Protein AF-A9WJI0-F1 (afdb_monomer_lite)

InterPro domains:
  IPR041916 Anti-sigma factor, zinc-finger domain superfamily [G3DSA:1.10.10.1320] (76-121)

Structure (mmCIF, N/CA/C/O backbone):
data_AF-A9WJI0-F1
#
_entry.id   AF-A9WJI0-F1
#
loop_
_atom_site.group_PDB
_atom_site.id
_atom_site.type_symbol
_atom_site.label_atom_id
_atom_site.label_alt_id
_atom_site.label_comp_id
_atom_site.label_asym_id
_atom_site.label_entity_id
_atom_site.label_seq_id
_atom_site.pdbx_PDB_ins_code
_atom_site.Cartn_x
_atom_site.Cartn_y
_atom_site.Cartn_z
_atom_site.occupancy
_atom_site.B_iso_or_equiv
_atom_site.auth_seq_id
_atom_site.auth_comp_id
_atom_site.auth_asym_id
_atom_site.auth_atom_id
_atom_site.pdbx_PDB_model_num
ATOM 1 N N . MET A 1 1 ? -53.854 12.282 -37.151 1.00 33.50 1 MET A N 1
ATOM 2 C CA . MET A 1 1 ? -53.060 11.308 -37.930 1.00 33.50 1 MET A CA 1
ATOM 3 C C . MET A 1 1 ? -51.931 12.073 -38.602 1.00 33.50 1 MET A C 1
ATOM 5 O O . MET A 1 1 ? -52.262 12.916 -39.419 1.00 33.50 1 MET A O 1
ATOM 9 N N . CYS A 1 2 ? -50.634 11.956 -38.330 1.00 35.12 2 CYS A N 1
ATOM 10 C CA . CYS A 1 2 ? -49.754 11.404 -37.280 1.00 35.12 2 CYS A CA 1
ATOM 11 C C . CYS A 1 2 ? -48.483 12.290 -37.435 1.00 35.12 2 CYS A C 1
ATOM 13 O O . CYS A 1 2 ? -48.086 12.524 -38.570 1.00 35.12 2 CYS A O 1
ATOM 15 N N . ALA A 1 3 ? -47.979 13.052 -36.459 1.00 37.75 3 ALA A N 1
ATOM 16 C CA . ALA A 1 3 ? -47.252 12.673 -35.241 1.00 37.75 3 ALA A CA 1
ATOM 17 C C . ALA A 1 3 ? -46.023 11.781 -35.507 1.00 37.75 3 ALA A C 1
ATOM 19 O O . ALA A 1 3 ? -46.192 10.580 -35.677 1.00 37.75 3 ALA A O 1
ATOM 20 N N . ASP A 1 4 ? -44.819 12.362 -35.461 1.00 36.50 4 ASP A N 1
ATOM 21 C CA . ASP A 1 4 ? -43.556 11.639 -35.234 1.00 36.50 4 ASP A CA 1
ATOM 22 C C . ASP A 1 4 ? -42.608 12.577 -34.456 1.00 36.50 4 ASP A C 1
ATOM 24 O O . ASP A 1 4 ? -42.135 13.579 -34.984 1.00 36.50 4 ASP A O 1
ATOM 28 N N . GLN A 1 5 ? -42.736 12.626 -33.129 1.00 38.56 5 GLN A N 1
ATOM 29 C CA . GLN A 1 5 ? -42.031 11.817 -32.123 1.00 38.56 5 GLN A CA 1
ATOM 30 C C . GLN A 1 5 ? -40.552 12.174 -31.955 1.00 38.56 5 GLN A C 1
ATOM 32 O O . GLN A 1 5 ? -39.656 11.811 -32.707 1.00 38.56 5 GLN A O 1
ATOM 37 N N . SER A 1 6 ? -40.344 12.912 -30.873 1.00 36.22 6 SER A N 1
ATOM 38 C CA . SER A 1 6 ? -39.108 13.106 -30.147 1.00 36.22 6 SER A CA 1
ATOM 39 C C . SER A 1 6 ? -38.587 11.806 -29.518 1.00 36.22 6 SER A C 1
ATOM 41 O O . SER A 1 6 ? -39.358 10.935 -29.126 1.00 36.22 6 SER A O 1
ATOM 43 N N . ALA A 1 7 ? -37.274 11.835 -29.270 1.00 33.78 7 ALA A N 1
ATOM 44 C CA . ALA A 1 7 ? -36.499 11.059 -28.300 1.00 33.78 7 ALA A CA 1
ATOM 45 C C . ALA A 1 7 ? -35.899 9.723 -28.761 1.00 33.78 7 ALA A C 1
ATOM 47 O O . ALA A 1 7 ? -36.577 8.814 -29.219 1.00 33.78 7 ALA A O 1
ATOM 48 N N . GLY A 1 8 ? -34.604 9.583 -28.466 1.00 29.59 8 GLY A N 1
ATOM 49 C CA . GLY A 1 8 ? -34.013 8.283 -28.181 1.00 29.59 8 GLY A CA 1
ATOM 50 C C . GLY A 1 8 ? -32.633 8.079 -28.781 1.00 29.59 8 GLY A C 1
ATOM 51 O O . GLY A 1 8 ? -32.527 7.711 -29.938 1.00 29.59 8 GLY A O 1
ATOM 52 N N . THR A 1 9 ? -31.613 8.221 -27.926 1.00 36.78 9 THR A N 1
ATOM 53 C CA . THR A 1 9 ? -30.512 7.245 -27.803 1.00 36.78 9 THR A CA 1
ATOM 54 C C . THR A 1 9 ? -29.627 7.101 -29.059 1.00 36.78 9 THR A C 1
ATOM 56 O O . THR A 1 9 ? -30.022 6.621 -30.107 1.00 36.78 9 THR A O 1
ATOM 59 N N . ILE A 1 10 ? -28.343 7.429 -29.020 1.00 38.91 10 ILE A N 1
ATOM 60 C CA . ILE A 1 10 ? -27.318 6.562 -28.437 1.00 38.91 10 ILE A CA 1
ATOM 61 C C . ILE A 1 10 ? -26.044 7.404 -28.391 1.00 38.91 10 ILE A C 1
ATOM 63 O O . ILE A 1 10 ? -25.525 7.822 -29.427 1.00 38.91 10 ILE A O 1
ATOM 67 N N . TRP A 1 11 ? -25.534 7.618 -27.179 1.00 33.00 11 TRP A N 1
ATOM 68 C CA . TRP A 1 11 ? -24.139 7.962 -26.939 1.00 33.00 11 TRP A CA 1
ATOM 69 C C . TRP A 1 11 ? -23.281 6.915 -27.640 1.00 33.00 11 TRP A C 1
ATOM 71 O O . TRP A 1 11 ? -23.125 5.786 -27.169 1.00 33.00 11 TRP A O 1
ATOM 81 N N . ARG A 1 12 ? -22.802 7.260 -28.836 1.00 35.78 12 ARG A N 1
ATOM 82 C CA . ARG A 1 12 ? -21.986 6.369 -29.643 1.00 35.78 12 ARG A CA 1
ATOM 83 C C . ARG A 1 12 ? -20.607 6.351 -28.999 1.00 35.78 12 ARG A C 1
ATOM 85 O O . ARG A 1 12 ? -19.812 7.248 -29.223 1.00 35.78 12 ARG A O 1
ATOM 92 N N . ARG A 1 13 ? -20.428 5.338 -28.147 1.00 39.19 13 ARG A N 1
ATOM 93 C CA . ARG A 1 13 ? -19.172 4.745 -27.688 1.00 39.19 13 ARG A CA 1
ATOM 94 C C . ARG A 1 13 ? -18.077 5.766 -27.373 1.00 39.19 13 ARG A C 1
ATOM 96 O O . ARG A 1 13 ? -17.361 6.228 -28.252 1.00 39.19 13 ARG A O 1
ATOM 103 N N . ALA A 1 14 ? -17.865 5.957 -26.073 1.00 34.72 14 ALA A N 1
ATOM 104 C CA . ALA A 1 14 ? -16.523 6.082 -25.534 1.00 34.72 14 ALA A CA 1
ATOM 105 C C . ALA A 1 14 ? -15.696 4.877 -26.024 1.00 34.72 14 ALA A C 1
ATOM 107 O O . ALA A 1 14 ? -15.648 3.825 -25.391 1.00 34.72 14 ALA A O 1
ATOM 108 N N . GLY A 1 15 ? -15.121 5.004 -27.216 1.00 30.67 15 GLY A N 1
ATOM 109 C CA . GLY A 1 15 ? -13.862 4.363 -27.514 1.00 30.67 15 GLY A CA 1
ATOM 110 C C . GLY A 1 15 ? -12.860 5.113 -26.665 1.00 30.67 15 GLY A C 1
ATOM 111 O O . GLY A 1 15 ? -12.535 6.259 -26.958 1.00 30.67 15 GLY A O 1
ATOM 112 N N . MET A 1 16 ? -12.441 4.494 -25.565 1.00 30.66 16 MET A N 1
ATOM 113 C CA . MET A 1 16 ? -11.127 4.751 -24.997 1.00 30.66 16 MET A CA 1
ATOM 114 C C . MET A 1 16 ? -10.144 4.378 -26.105 1.00 30.66 16 MET A C 1
ATOM 116 O O . MET A 1 16 ? -9.651 3.254 -26.168 1.00 30.66 16 MET A O 1
ATOM 120 N N . GLU A 1 17 ? -9.978 5.290 -27.060 1.00 33.56 17 GLU A N 1
ATOM 121 C CA . GLU A 1 17 ? -8.905 5.269 -28.027 1.00 33.56 17 GLU A CA 1
ATOM 122 C C . GLU A 1 17 ? -7.686 5.531 -27.162 1.00 33.56 17 GLU A C 1
ATOM 124 O O . GLU A 1 17 ? -7.399 6.654 -26.749 1.00 33.56 17 GLU A O 1
ATOM 129 N N . ASN A 1 18 ? -7.120 4.419 -26.699 1.00 42.97 18 ASN A N 1
ATOM 130 C CA . ASN A 1 18 ? -5.852 4.369 -26.024 1.00 42.97 18 ASN A CA 1
ATOM 131 C C . ASN A 1 18 ? -4.889 5.022 -27.003 1.00 42.97 18 ASN A C 1
ATOM 133 O O . ASN A 1 18 ? -4.472 4.392 -27.974 1.00 42.97 18 ASN A O 1
ATOM 137 N N . ASP A 1 19 ? -4.656 6.315 -26.795 1.00 38.06 19 ASP A N 1
ATOM 138 C CA . ASP A 1 19 ? -3.741 7.150 -27.552 1.00 38.06 19 ASP A CA 1
ATOM 139 C C . ASP A 1 19 ? -2.335 6.680 -27.156 1.00 38.06 19 ASP A C 1
ATOM 141 O O . ASP A 1 19 ? -1.570 7.344 -26.458 1.00 38.06 19 ASP A O 1
ATOM 145 N N . GLN A 1 20 ? -2.033 5.438 -27.550 1.00 47.16 20 GLN A N 1
ATOM 146 C CA . GLN A 1 20 ? -0.726 4.820 -27.615 1.00 47.16 20 GLN A CA 1
ATOM 147 C C . GLN A 1 20 ? 0.014 5.557 -28.720 1.00 47.16 20 GLN A C 1
ATOM 149 O O . GLN A 1 20 ? 0.310 5.025 -29.789 1.00 47.16 20 GLN A O 1
ATOM 154 N N . ARG A 1 21 ? 0.327 6.823 -28.450 1.00 43.88 21 ARG A N 1
ATOM 155 C CA . ARG A 1 21 ? 1.477 7.466 -29.051 1.00 43.88 21 ARG A CA 1
ATOM 156 C C . ARG A 1 21 ? 2.672 6.658 -28.575 1.00 43.88 21 ARG A C 1
ATOM 158 O O . ARG A 1 21 ? 3.191 6.853 -27.481 1.00 43.88 21 ARG A O 1
ATOM 165 N N . SER A 1 22 ? 3.042 5.670 -29.383 1.00 44.34 22 SER A N 1
ATOM 166 C CA . SER A 1 22 ? 4.372 5.094 -29.369 1.00 44.34 22 SER A CA 1
ATOM 167 C C . SER A 1 22 ? 5.331 6.268 -29.517 1.00 44.34 22 SER A C 1
ATOM 169 O O . SER A 1 22 ? 5.460 6.828 -30.610 1.00 44.34 22 SER A O 1
ATOM 171 N N . ASP A 1 23 ? 5.935 6.697 -28.415 1.00 46.00 23 ASP A N 1
ATOM 172 C CA . ASP A 1 23 ? 7.026 7.662 -28.427 1.00 46.00 23 ASP A CA 1
ATOM 173 C C . ASP A 1 23 ? 8.231 6.996 -29.114 1.00 46.00 23 ASP A C 1
ATOM 175 O O . ASP A 1 23 ? 9.150 6.494 -28.474 1.00 46.00 23 ASP A O 1
ATOM 179 N N . GLY A 1 24 ? 8.188 6.961 -30.448 1.00 48.53 24 GLY A N 1
ATOM 180 C CA . GLY A 1 24 ? 9.237 6.470 -31.332 1.00 48.53 24 GLY A CA 1
ATOM 181 C C . GLY A 1 24 ? 9.304 4.947 -31.430 1.00 48.53 24 GLY A C 1
ATOM 182 O O . GLY A 1 24 ? 9.309 4.236 -30.434 1.00 48.53 24 GLY A O 1
ATOM 183 N N . ALA A 1 25 ? 9.445 4.432 -32.649 1.00 62.81 25 ALA A N 1
ATOM 184 C CA . ALA A 1 25 ? 9.606 3.011 -32.976 1.00 62.81 25 ALA A CA 1
ATOM 185 C C . ALA A 1 25 ? 10.902 2.350 -32.424 1.00 62.81 25 ALA A C 1
ATOM 187 O O . ALA A 1 25 ? 11.416 1.404 -33.013 1.00 62.81 25 ALA A O 1
ATOM 188 N N . GLY A 1 26 ? 11.461 2.849 -31.316 1.00 81.44 26 GLY A N 1
ATOM 189 C CA . GLY A 1 26 ? 12.720 2.399 -30.726 1.00 81.44 26 GLY A CA 1
ATOM 190 C C . GLY A 1 26 ? 12.841 2.578 -29.210 1.00 81.44 26 GLY A C 1
ATOM 191 O O . GLY A 1 26 ? 13.928 2.339 -28.690 1.00 81.44 26 GLY A O 1
ATOM 192 N N . HIS A 1 27 ? 11.782 2.975 -28.492 1.00 89.56 27 HIS A N 1
ATOM 193 C CA . HIS A 1 27 ? 11.792 3.104 -27.029 1.00 89.56 27 HIS A CA 1
ATOM 194 C C . HIS A 1 27 ? 10.494 2.601 -26.398 1.00 89.56 27 HIS A C 1
ATOM 196 O O . HIS A 1 27 ? 9.446 2.590 -27.035 1.00 89.56 27 HIS A O 1
ATOM 202 N N . LEU A 1 28 ? 10.574 2.224 -25.121 1.00 91.00 28 LEU A N 1
ATOM 203 C CA . LEU A 1 28 ? 9.402 1.850 -24.337 1.00 91.00 28 LEU A CA 1
ATOM 204 C C . LEU A 1 28 ? 8.495 3.062 -24.117 1.00 91.00 28 LEU A C 1
ATOM 206 O O . LEU A 1 28 ? 8.951 4.167 -23.775 1.00 91.00 28 LEU A O 1
ATOM 210 N N . SER A 1 29 ? 7.201 2.820 -24.269 1.00 91.62 29 SER A N 1
ATOM 211 C CA . SER A 1 29 ? 6.138 3.742 -23.904 1.00 91.62 29 SER A CA 1
ATOM 212 C C . SER A 1 29 ? 6.116 3.994 -22.394 1.00 91.62 29 SER A C 1
ATOM 214 O O . SER A 1 29 ? 6.702 3.266 -21.587 1.00 91.62 29 SER A O 1
ATOM 216 N N . GLY A 1 30 ? 5.405 5.048 -21.989 1.00 90.44 30 GLY A N 1
ATOM 217 C CA . GLY A 1 30 ? 5.196 5.333 -20.569 1.00 90.44 30 GLY A CA 1
ATOM 218 C C . GLY A 1 30 ? 4.504 4.185 -19.828 1.00 90.44 30 GLY A C 1
ATOM 219 O O . GLY A 1 30 ? 4.876 3.894 -18.696 1.00 90.44 30 GLY A O 1
ATOM 220 N N . LEU A 1 31 ? 3.548 3.505 -20.471 1.00 90.94 31 LEU A N 1
ATOM 221 C CA . LEU A 1 31 ? 2.795 2.412 -19.854 1.00 90.94 31 LEU A CA 1
ATOM 222 C C . LEU A 1 31 ? 3.666 1.169 -19.635 1.00 90.94 31 LEU A C 1
ATOM 224 O O . LEU A 1 31 ? 3.645 0.604 -18.547 1.00 90.94 31 LEU A O 1
ATOM 228 N N . GLU A 1 32 ? 4.478 0.790 -20.625 1.00 93.75 32 GLU A N 1
ATOM 229 C CA . GLU A 1 32 ? 5.422 -0.334 -20.505 1.00 93.75 32 GLU A CA 1
ATOM 230 C C . GLU A 1 32 ? 6.469 -0.075 -19.418 1.00 93.75 32 GLU A C 1
ATOM 232 O O . GLU A 1 32 ? 6.811 -0.968 -18.645 1.00 93.75 32 GLU A O 1
ATOM 237 N N . LEU A 1 33 ? 6.953 1.168 -19.303 1.00 94.12 33 LEU A N 1
ATOM 238 C CA . LEU A 1 33 ? 7.865 1.540 -18.224 1.00 94.12 33 LEU A CA 1
ATOM 239 C C . LEU A 1 33 ? 7.204 1.449 -16.847 1.00 94.12 33 LEU A C 1
ATOM 241 O O . LEU A 1 33 ? 7.860 0.999 -15.914 1.00 94.12 33 LEU A O 1
ATOM 245 N N . VAL A 1 34 ? 5.942 1.866 -16.706 1.00 94.38 34 VAL A N 1
ATOM 246 C CA . VAL A 1 34 ? 5.199 1.746 -15.440 1.00 94.38 34 VAL A CA 1
ATOM 247 C C . VAL A 1 34 ? 4.988 0.276 -15.074 1.00 94.38 34 VAL A C 1
ATOM 249 O O . VAL A 1 34 ? 5.356 -0.115 -13.969 1.00 94.38 34 VAL A O 1
ATOM 252 N N . ALA A 1 35 ? 4.528 -0.558 -16.010 1.00 93.12 35 ALA A N 1
ATOM 253 C CA . ALA A 1 35 ? 4.391 -2.002 -15.793 1.00 93.12 35 ALA A CA 1
ATOM 254 C C . ALA A 1 35 ? 5.725 -2.637 -15.349 1.00 93.12 35 ALA A C 1
ATOM 256 O O . ALA A 1 35 ? 5.797 -3.349 -14.346 1.00 93.12 35 ALA A O 1
ATOM 257 N N . ALA A 1 36 ? 6.829 -2.273 -16.008 1.00 94.31 36 ALA A N 1
ATOM 258 C CA . ALA A 1 36 ? 8.162 -2.738 -15.636 1.00 94.31 36 ALA A CA 1
ATOM 259 C C . ALA A 1 36 ? 8.667 -2.214 -14.274 1.00 94.31 36 ALA A C 1
ATOM 261 O O . ALA A 1 36 ? 9.524 -2.843 -13.636 1.00 94.31 36 ALA A O 1
ATOM 262 N N . VAL A 1 37 ? 8.192 -1.053 -13.811 1.00 95.81 37 VAL A N 1
ATOM 263 C CA . VAL A 1 37 ? 8.468 -0.554 -12.453 1.00 95.81 37 VAL A CA 1
ATOM 264 C C . VAL A 1 37 ? 7.734 -1.404 -11.419 1.00 95.81 37 VAL A C 1
ATOM 266 O O . VAL A 1 37 ? 8.347 -1.757 -10.409 1.00 95.81 37 VAL A O 1
ATOM 269 N N . ASP A 1 38 ? 6.484 -1.770 -11.698 1.00 92.50 38 ASP A N 1
ATOM 270 C CA . ASP A 1 38 ? 5.637 -2.591 -10.824 1.00 92.50 38 ASP A CA 1
ATOM 271 C C . ASP A 1 38 ? 6.017 -4.084 -10.819 1.00 92.50 38 ASP A C 1
ATOM 273 O O . ASP A 1 38 ? 5.514 -4.857 -10.006 1.00 92.50 38 ASP A O 1
ATOM 277 N N . GLY A 1 39 ? 6.987 -4.476 -11.650 1.00 91.25 39 GLY A N 1
ATOM 278 C CA . GLY A 1 39 ? 7.518 -5.840 -11.718 1.00 91.25 39 GLY A CA 1
ATOM 279 C C . GLY A 1 39 ? 6.833 -6.718 -12.764 1.00 91.25 39 GLY A C 1
ATOM 280 O O . GLY A 1 39 ? 7.173 -7.893 -12.885 1.00 91.25 39 GLY A O 1
ATOM 281 N N . GLU A 1 40 ? 5.928 -6.150 -13.555 1.00 92.44 40 GLU A N 1
ATOM 282 C CA . GLU A 1 40 ? 5.246 -6.804 -14.669 1.00 92.44 40 GLU A CA 1
ATOM 283 C C . GLU A 1 40 ? 6.079 -6.641 -15.951 1.00 92.44 40 GLU A C 1
ATOM 285 O O . GLU A 1 40 ? 5.739 -5.874 -16.850 1.00 92.44 40 GLU A O 1
ATOM 290 N N . LEU A 1 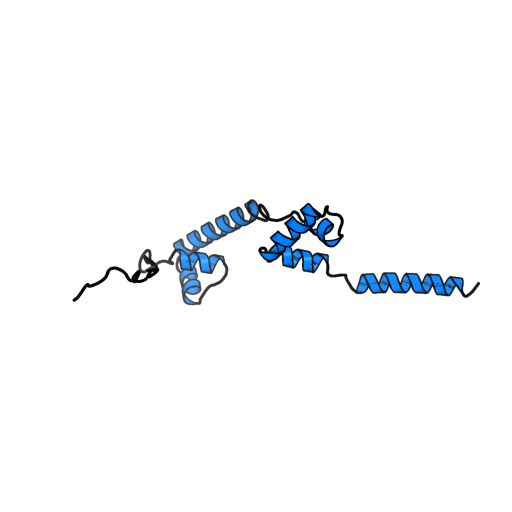41 ? 7.228 -7.324 -16.014 1.00 90.12 41 LEU A N 1
ATOM 291 C CA . LEU A 1 41 ? 8.069 -7.357 -17.214 1.00 90.12 41 LEU A CA 1
ATOM 292 C C . LEU A 1 41 ? 7.722 -8.558 -18.090 1.00 90.12 41 LEU A C 1
ATOM 294 O O . LEU A 1 41 ? 7.806 -9.700 -17.642 1.00 90.12 41 LEU A O 1
ATOM 298 N N . ASP A 1 42 ? 7.420 -8.298 -19.357 1.00 90.94 42 ASP A N 1
ATOM 299 C CA . ASP A 1 42 ? 7.454 -9.319 -20.395 1.00 90.94 42 ASP A CA 1
ATOM 300 C C . ASP A 1 42 ? 8.867 -9.456 -20.994 1.00 90.94 42 ASP A C 1
ATOM 302 O O . ASP A 1 42 ? 9.764 -8.632 -20.771 1.00 90.94 42 ASP A O 1
ATOM 306 N N . GLU A 1 43 ? 9.076 -10.529 -21.757 1.00 89.62 43 GLU A N 1
ATOM 307 C CA . GLU A 1 43 ? 10.385 -10.857 -22.333 1.00 89.62 43 GLU A CA 1
ATOM 308 C C . GLU A 1 43 ? 10.894 -9.748 -23.269 1.00 89.62 43 GLU A C 1
ATOM 310 O O . GLU A 1 43 ? 12.071 -9.387 -23.242 1.00 89.62 43 G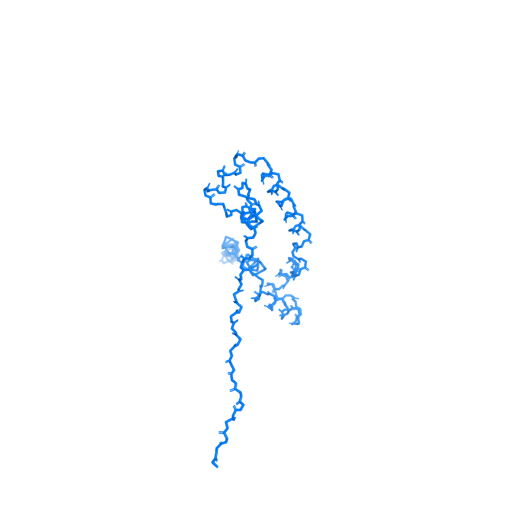LU A O 1
ATOM 315 N N . ALA A 1 44 ? 9.997 -9.146 -24.055 1.00 89.00 44 ALA A N 1
ATOM 316 C CA . ALA A 1 44 ? 10.338 -8.072 -24.982 1.00 89.00 44 ALA A CA 1
ATOM 317 C C . ALA A 1 44 ? 10.824 -6.812 -24.245 1.00 89.00 44 ALA A C 1
ATOM 319 O O . ALA A 1 44 ? 11.857 -6.238 -24.608 1.00 89.00 44 ALA A O 1
ATOM 320 N N . THR A 1 45 ? 10.132 -6.407 -23.176 1.00 90.88 45 THR A N 1
ATOM 321 C CA . THR A 1 45 ? 10.524 -5.259 -22.349 1.00 90.88 45 THR A CA 1
ATOM 322 C C . THR A 1 45 ? 11.841 -5.522 -21.626 1.00 90.88 45 THR A C 1
ATOM 324 O O . THR A 1 45 ? 12.718 -4.652 -21.604 1.00 90.88 45 THR A O 1
ATOM 327 N N . ALA A 1 46 ? 12.026 -6.725 -21.075 1.00 92.69 46 ALA A N 1
ATOM 328 C CA . ALA A 1 46 ? 13.275 -7.116 -20.429 1.00 92.69 46 ALA A CA 1
ATOM 329 C C . ALA A 1 46 ? 14.455 -7.053 -21.412 1.00 92.69 46 ALA A C 1
ATOM 331 O O . ALA A 1 46 ? 15.465 -6.393 -21.139 1.00 92.69 46 ALA A O 1
ATOM 332 N N . GLN A 1 47 ? 14.306 -7.658 -22.593 1.00 93.06 47 GLN A N 1
ATOM 333 C CA . GLN A 1 47 ? 15.332 -7.636 -23.631 1.00 93.06 47 GLN A CA 1
ATOM 334 C C . GLN A 1 47 ? 15.630 -6.211 -24.112 1.00 93.06 47 GLN A C 1
ATOM 336 O O . GLN A 1 47 ? 16.794 -5.862 -24.321 1.00 93.06 47 GLN A O 1
ATOM 341 N N . HIS A 1 48 ? 14.620 -5.351 -24.234 1.00 93.56 48 HIS A N 1
ATOM 342 C CA . HIS A 1 48 ? 14.827 -3.950 -24.584 1.00 93.56 48 HIS A CA 1
ATOM 343 C C . HIS A 1 48 ? 15.656 -3.203 -23.527 1.00 93.56 48 HIS A C 1
ATOM 345 O O . HIS A 1 48 ? 16.621 -2.511 -23.860 1.00 93.56 48 HIS A O 1
ATOM 351 N N . LEU A 1 49 ? 15.329 -3.364 -22.241 1.00 94.06 49 LEU A N 1
ATOM 352 C CA . LEU A 1 49 ? 16.046 -2.718 -21.134 1.00 94.06 49 LEU A CA 1
ATOM 353 C C . LEU A 1 49 ? 17.513 -3.156 -21.034 1.00 94.06 49 LEU A C 1
ATOM 355 O O . LEU A 1 49 ? 18.350 -2.379 -20.560 1.00 94.06 49 LEU A O 1
ATOM 359 N N . HIS A 1 50 ? 17.846 -4.359 -21.512 1.00 94.31 50 HIS A N 1
ATOM 360 C CA . HIS A 1 50 ? 19.230 -4.817 -21.637 1.00 94.31 50 HIS A CA 1
ATOM 361 C C . HIS A 1 50 ? 20.046 -4.013 -22.657 1.00 94.31 50 HIS A C 1
ATOM 363 O O . HIS A 1 50 ? 21.236 -3.803 -22.424 1.00 94.31 50 HIS A O 1
ATOM 369 N N . HIS A 1 51 ? 19.419 -3.515 -23.725 1.00 92.81 51 HIS A N 1
ATOM 370 C CA . HIS A 1 51 ? 20.110 -2.875 -24.851 1.00 92.81 51 HIS A CA 1
ATOM 371 C C . HIS A 1 51 ? 19.904 -1.355 -24.934 1.00 92.81 51 HIS A C 1
ATOM 373 O O . HIS A 1 51 ? 20.632 -0.685 -25.662 1.00 92.81 51 HIS A O 1
ATOM 379 N N . CYS A 1 52 ? 18.939 -0.790 -24.201 1.00 95.38 52 CYS A N 1
ATOM 380 C CA . CYS A 1 52 ? 18.633 0.638 -24.240 1.00 95.38 52 CYS A CA 1
ATOM 381 C C . CYS A 1 52 ? 18.926 1.344 -22.906 1.00 95.38 52 CYS A C 1
ATOM 383 O O . CYS A 1 52 ? 18.134 1.284 -21.958 1.00 95.38 52 CYS A O 1
ATOM 385 N N . ASP A 1 53 ? 20.031 2.093 -22.855 1.00 94.81 53 ASP A N 1
ATOM 386 C CA . ASP A 1 53 ? 20.425 2.864 -21.669 1.00 94.81 53 ASP A CA 1
ATOM 387 C C . ASP A 1 53 ? 19.433 3.984 -21.324 1.00 94.81 53 ASP A C 1
ATOM 389 O O . ASP A 1 53 ? 19.161 4.224 -20.147 1.00 94.81 53 ASP A O 1
ATOM 393 N N . LEU A 1 54 ? 18.827 4.632 -22.326 1.00 94.62 54 LEU A N 1
ATOM 394 C CA . LEU A 1 54 ? 17.828 5.681 -22.099 1.00 94.62 54 LEU A CA 1
ATOM 395 C C . LEU A 1 54 ? 16.593 5.129 -21.373 1.00 94.62 54 LEU A C 1
ATOM 397 O O . LEU A 1 54 ? 16.150 5.694 -20.372 1.00 94.62 54 LEU A O 1
ATOM 401 N N . CYS A 1 55 ? 16.051 4.002 -21.839 1.00 95.50 55 CYS A N 1
ATOM 402 C CA . CYS A 1 55 ? 14.914 3.352 -21.187 1.00 95.50 55 CYS A CA 1
ATOM 403 C C . CYS A 1 55 ? 15.276 2.872 -19.778 1.00 95.50 55 CYS A C 1
ATOM 405 O O . CYS A 1 55 ? 14.468 3.015 -18.862 1.00 95.50 55 CYS A O 1
ATOM 407 N N . ARG A 1 56 ? 16.513 2.407 -19.559 1.00 95.81 56 ARG A N 1
ATOM 408 C CA . ARG A 1 56 ? 17.006 2.055 -18.221 1.00 95.81 56 ARG A CA 1
ATOM 409 C C . ARG A 1 56 ? 17.062 3.264 -17.283 1.00 95.81 56 ARG A C 1
ATOM 411 O O . ARG A 1 56 ? 16.629 3.164 -16.137 1.00 95.81 56 ARG A O 1
ATOM 418 N N . GLN A 1 57 ? 17.533 4.416 -17.755 1.00 96.75 57 GLN A N 1
ATOM 419 C CA . GLN A 1 57 ? 17.551 5.659 -16.972 1.00 96.75 57 GLN A CA 1
ATOM 420 C C . GLN A 1 57 ? 16.137 6.163 -16.647 1.00 96.75 57 GLN A C 1
ATOM 422 O O . GLN A 1 57 ? 15.869 6.571 -15.512 1.00 96.75 57 GLN A O 1
ATOM 427 N N . ARG A 1 58 ? 15.210 6.088 -17.612 1.00 96.25 58 ARG A N 1
ATOM 428 C CA . ARG A 1 58 ? 13.789 6.417 -17.400 1.00 96.25 58 ARG A CA 1
ATOM 429 C C . ARG A 1 58 ? 13.165 5.500 -16.347 1.00 96.25 58 ARG A C 1
ATOM 431 O O . ARG A 1 58 ? 12.514 5.989 -15.427 1.00 96.25 58 ARG A O 1
ATOM 438 N N . LEU A 1 59 ? 13.440 4.199 -16.423 1.00 96.31 59 LEU A N 1
ATOM 439 C CA . LEU A 1 59 ? 12.983 3.203 -15.453 1.00 96.31 59 LEU A CA 1
ATOM 440 C C . LEU A 1 59 ? 13.512 3.485 -14.038 1.00 96.31 59 LEU A C 1
ATOM 442 O O . LEU A 1 59 ? 12.751 3.445 -13.076 1.00 96.31 59 LEU A O 1
ATOM 446 N N . VAL A 1 60 ? 14.802 3.812 -13.896 1.00 96.69 60 VAL A N 1
ATOM 447 C CA . VAL A 1 60 ? 15.399 4.190 -12.600 1.00 96.69 60 VAL A CA 1
ATOM 448 C C . VAL A 1 60 ? 14.750 5.459 -12.044 1.00 96.69 60 VAL A C 1
ATOM 450 O O . VAL A 1 60 ? 14.402 5.505 -10.865 1.00 96.69 60 VAL A O 1
ATOM 453 N N . THR A 1 61 ? 14.537 6.471 -12.887 1.00 96.81 61 THR A N 1
ATOM 454 C CA . THR A 1 61 ? 13.860 7.716 -12.491 1.00 96.81 61 THR A CA 1
ATOM 455 C C . THR A 1 61 ? 12.449 7.441 -11.971 1.00 96.81 61 THR A C 1
ATOM 457 O O . THR A 1 61 ? 12.091 7.911 -10.890 1.00 96.81 61 THR A O 1
ATOM 460 N N . LEU A 1 62 ? 11.670 6.629 -12.693 1.00 96.25 62 LEU A N 1
ATOM 461 C CA . LEU A 1 62 ? 10.318 6.247 -12.284 1.00 96.25 62 LEU A CA 1
ATOM 462 C C . LEU A 1 62 ? 10.316 5.424 -10.990 1.00 96.25 62 LEU A C 1
ATOM 464 O O . LEU A 1 62 ? 9.536 5.728 -10.091 1.00 96.25 62 LEU A O 1
ATOM 468 N N . ARG A 1 63 ? 11.236 4.462 -10.829 1.00 95.50 63 ARG A N 1
ATOM 469 C CA . ARG A 1 63 ? 11.397 3.694 -9.578 1.00 95.50 63 ARG A CA 1
ATOM 470 C C . ARG A 1 63 ? 11.676 4.596 -8.380 1.00 95.50 63 ARG A C 1
ATOM 472 O O . ARG A 1 63 ? 11.047 4.443 -7.334 1.00 95.50 63 ARG A O 1
ATOM 479 N N . ASN A 1 64 ? 12.584 5.557 -8.534 1.00 95.88 64 ASN A N 1
ATOM 480 C CA . ASN A 1 64 ? 12.926 6.499 -7.470 1.00 95.88 64 ASN A CA 1
ATOM 481 C C . ASN A 1 64 ? 11.733 7.389 -7.103 1.00 95.88 64 ASN A C 1
ATOM 483 O O . ASN A 1 64 ? 11.454 7.592 -5.919 1.00 95.88 64 ASN A O 1
ATOM 487 N N . LEU A 1 65 ? 10.998 7.881 -8.106 1.00 94.44 65 LEU A N 1
ATOM 488 C CA . LEU A 1 65 ? 9.786 8.665 -7.892 1.00 94.44 65 LEU A CA 1
ATOM 489 C C . LEU A 1 65 ? 8.710 7.844 -7.170 1.00 94.44 65 LEU A C 1
ATOM 491 O O . LEU A 1 65 ? 8.192 8.291 -6.148 1.00 94.44 65 LEU A O 1
ATOM 495 N N . GLN A 1 66 ? 8.421 6.630 -7.640 1.00 93.00 66 GLN A N 1
ATOM 496 C CA . GLN A 1 66 ? 7.460 5.725 -7.008 1.00 93.00 66 GLN A CA 1
ATOM 497 C C . GLN A 1 66 ? 7.849 5.408 -5.565 1.00 93.00 66 GLN A C 1
ATOM 499 O O . GLN A 1 66 ? 6.997 5.430 -4.678 1.00 93.00 66 GLN A O 1
ATOM 504 N N . GLN A 1 67 ? 9.134 5.182 -5.285 1.00 88.88 67 GLN A N 1
ATOM 505 C CA . GLN A 1 67 ? 9.605 4.956 -3.923 1.00 88.88 67 GLN A CA 1
ATOM 506 C C . GLN A 1 67 ? 9.429 6.199 -3.037 1.00 88.88 67 GLN A C 1
ATOM 508 O O . GLN A 1 67 ? 8.995 6.075 -1.890 1.00 88.88 67 GLN A O 1
ATOM 513 N N . ALA A 1 68 ? 9.740 7.393 -3.546 1.00 89.81 68 ALA A N 1
ATOM 514 C CA . ALA A 1 68 ? 9.564 8.643 -2.812 1.00 89.81 68 ALA A CA 1
ATOM 515 C C . ALA A 1 68 ? 8.084 8.926 -2.513 1.00 89.81 68 ALA A C 1
ATOM 517 O O . ALA A 1 68 ? 7.738 9.258 -1.376 1.00 89.81 68 ALA A O 1
ATOM 518 N N . LEU A 1 69 ? 7.209 8.735 -3.505 1.00 89.12 69 LEU A N 1
ATOM 519 C CA . LEU A 1 69 ? 5.761 8.861 -3.351 1.00 89.12 69 LEU A CA 1
ATOM 520 C C . LEU A 1 69 ? 5.228 7.834 -2.363 1.00 89.12 69 LEU A C 1
ATOM 522 O O . LEU A 1 69 ? 4.516 8.211 -1.439 1.00 89.12 69 LEU A O 1
ATOM 526 N N . ARG A 1 70 ? 5.640 6.567 -2.480 1.00 86.06 70 ARG A N 1
ATOM 527 C CA . ARG A 1 70 ? 5.258 5.524 -1.529 1.00 86.06 70 ARG A CA 1
ATOM 528 C C . ARG A 1 70 ? 5.654 5.920 -0.116 1.00 86.06 70 ARG A C 1
ATOM 530 O O . ARG A 1 70 ? 4.807 5.854 0.750 1.00 86.06 70 ARG A O 1
ATOM 537 N N . ARG A 1 71 ? 6.876 6.399 0.134 1.00 82.75 71 ARG A N 1
ATOM 538 C CA . ARG A 1 71 ? 7.296 6.837 1.481 1.00 82.75 71 ARG A CA 1
ATOM 539 C C . ARG A 1 71 ? 6.477 8.012 2.018 1.00 82.75 71 ARG A C 1
ATOM 541 O O . ARG A 1 71 ? 6.176 8.031 3.203 1.00 82.75 71 ARG A O 1
ATOM 548 N N . ARG A 1 72 ? 6.141 8.989 1.171 1.00 83.50 72 ARG A N 1
ATOM 549 C CA . ARG A 1 72 ? 5.392 10.188 1.585 1.00 83.50 72 ARG A CA 1
ATOM 550 C C . ARG A 1 72 ? 3.900 9.942 1.760 1.00 83.50 72 ARG A C 1
ATOM 552 O O . ARG A 1 72 ? 3.286 10.579 2.602 1.00 83.50 72 ARG A O 1
ATOM 559 N N . LEU A 1 73 ? 3.330 9.069 0.939 1.00 84.69 73 LEU A N 1
ATOM 560 C CA . LEU A 1 73 ? 1.897 8.787 0.896 1.00 84.69 73 LEU A CA 1
ATOM 561 C C . LEU A 1 73 ? 1.533 7.510 1.655 1.00 84.69 73 LEU A C 1
ATOM 563 O O . LEU A 1 73 ? 0.347 7.222 1.818 1.00 84.69 73 LEU A O 1
ATOM 567 N N . TYR A 1 74 ? 2.529 6.754 2.137 1.00 75.62 74 TYR A N 1
ATOM 568 C CA . TYR A 1 74 ? 2.309 5.566 2.950 1.00 75.62 74 TYR A CA 1
ATOM 569 C C . TYR A 1 74 ? 1.425 5.929 4.138 1.00 75.62 74 TYR A C 1
ATOM 571 O O . TYR A 1 74 ? 1.819 6.705 5.004 1.00 75.62 74 TYR A O 1
ATOM 579 N N . ARG A 1 75 ? 0.218 5.358 4.146 1.00 79.81 75 ARG A N 1
ATOM 580 C CA . ARG A 1 75 ? -0.784 5.498 5.208 1.00 79.81 75 ARG A CA 1
ATOM 581 C C . ARG A 1 75 ? -1.279 6.914 5.500 1.00 79.81 75 ARG A C 1
ATOM 583 O O . ARG A 1 75 ? -1.950 7.095 6.503 1.00 79.81 75 ARG A O 1
ATOM 590 N N . VAL A 1 76 ? -1.073 7.894 4.616 1.00 85.44 76 VAL A N 1
ATOM 591 C CA . VAL A 1 76 ? -1.605 9.259 4.832 1.00 85.44 76 VAL A CA 1
ATOM 592 C C . VAL A 1 76 ? -3.129 9.267 5.012 1.00 85.44 76 VAL A C 1
ATOM 594 O O . VAL A 1 76 ? -3.658 10.069 5.772 1.00 85.44 76 VAL A O 1
ATOM 597 N N . LEU A 1 77 ? -3.833 8.356 4.335 1.00 85.94 77 LEU A N 1
ATOM 598 C CA . LEU A 1 77 ? -5.289 8.189 4.434 1.00 85.94 77 LEU A CA 1
ATOM 599 C C . LEU A 1 77 ? -5.702 6.974 5.282 1.00 85.94 77 LEU A C 1
ATOM 601 O O . LEU A 1 77 ? -6.884 6.640 5.341 1.00 85.94 77 LEU A O 1
ATOM 605 N N . CYS A 1 78 ? -4.737 6.265 5.869 1.00 92.75 78 CYS A N 1
ATOM 606 C CA . CYS A 1 78 ? -4.991 5.067 6.661 1.00 92.75 78 CYS A CA 1
ATOM 607 C C . CYS A 1 78 ? -4.936 5.397 8.157 1.00 92.75 78 CYS A C 1
ATOM 609 O O . CYS A 1 78 ? -4.176 6.282 8.554 1.00 92.75 78 CYS A O 1
ATOM 611 N N . PRO A 1 79 ? -5.681 4.665 8.999 1.00 94.12 79 PRO A N 1
ATOM 612 C CA . PRO A 1 79 ? -5.478 4.702 10.439 1.00 94.12 79 PRO A CA 1
ATOM 613 C C . PRO A 1 79 ? -4.027 4.359 10.804 1.00 94.12 79 PRO A C 1
ATOM 615 O O . PRO A 1 79 ? -3.362 3.577 10.111 1.00 94.12 79 PRO A O 1
ATOM 618 N N . SER A 1 80 ? -3.533 4.933 11.901 1.00 93.50 80 SER A N 1
ATOM 619 C CA . SER A 1 80 ? -2.232 4.548 12.451 1.00 93.50 80 SER A CA 1
ATOM 620 C C . SER A 1 80 ? -2.269 3.110 12.979 1.00 93.50 80 SER A C 1
ATOM 622 O O . SER A 1 80 ? -3.335 2.577 13.287 1.00 93.50 80 SER A O 1
ATOM 624 N N . THR A 1 81 ? -1.102 2.473 13.122 1.00 92.88 81 THR A N 1
ATOM 625 C CA . THR A 1 81 ? -1.022 1.129 13.719 1.00 92.88 81 THR A CA 1
ATOM 626 C C . THR A 1 81 ? -1.612 1.103 15.128 1.00 92.88 81 THR A C 1
ATOM 628 O O . THR A 1 81 ? -2.369 0.190 15.430 1.00 92.88 81 THR A O 1
ATOM 631 N N .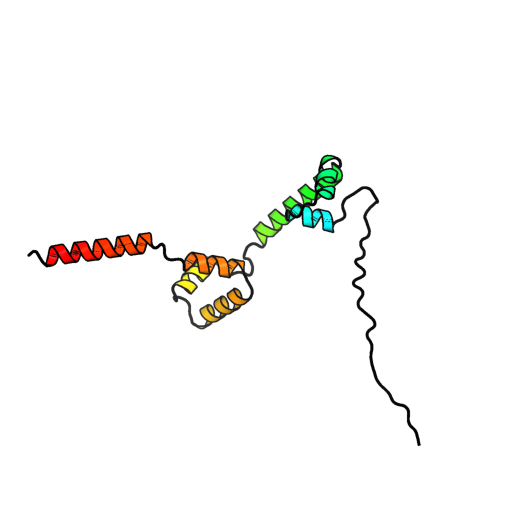 ASP A 1 82 ? -1.363 2.125 15.952 1.00 95.12 82 ASP A N 1
ATOM 632 C CA . ASP A 1 82 ? -1.938 2.212 17.304 1.00 95.12 82 ASP A CA 1
ATOM 633 C C . ASP A 1 82 ? -3.473 2.224 17.268 1.00 95.12 82 ASP A C 1
ATOM 635 O O . ASP A 1 82 ? -4.118 1.484 18.001 1.00 95.12 82 ASP A O 1
ATOM 639 N N . GLN A 1 83 ? -4.074 2.972 16.335 1.00 95.81 83 GLN A N 1
ATOM 640 C CA . GLN A 1 83 ? -5.528 2.973 16.149 1.00 95.81 83 GLN A CA 1
ATOM 641 C C . GLN A 1 83 ? -6.062 1.606 15.705 1.00 95.81 83 GLN A C 1
ATOM 643 O O . GLN A 1 83 ? -7.162 1.223 16.097 1.00 95.81 83 GLN A O 1
ATOM 648 N N . LEU A 1 84 ? -5.310 0.867 14.883 1.00 96.50 84 LEU A N 1
ATOM 649 C CA . LEU A 1 84 ? -5.680 -0.493 14.483 1.00 96.50 84 LEU A CA 1
ATOM 650 C C . LEU A 1 84 ? -5.546 -1.484 15.648 1.00 96.50 84 LEU A 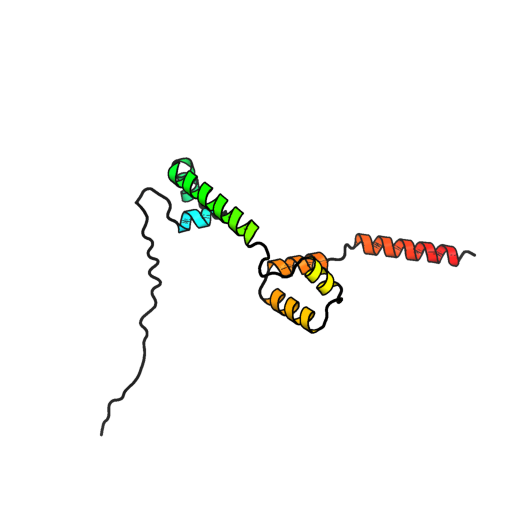C 1
ATOM 652 O O . LEU A 1 84 ? -6.387 -2.370 15.779 1.00 96.50 84 LEU A O 1
ATOM 656 N N . ILE A 1 85 ? -4.548 -1.318 16.517 1.00 95.94 85 ILE A N 1
ATOM 657 C CA . ILE A 1 85 ? -4.398 -2.106 17.748 1.00 95.94 85 ILE A CA 1
ATOM 658 C C . ILE A 1 85 ? -5.576 -1.835 18.688 1.00 95.94 85 ILE A C 1
ATOM 660 O O . ILE A 1 85 ? -6.254 -2.780 19.092 1.00 95.94 85 ILE A O 1
ATOM 664 N N . ASP A 1 86 ? -5.879 -0.565 18.965 1.00 96.94 86 ASP A N 1
ATOM 665 C CA . ASP A 1 86 ? -7.011 -0.163 19.806 1.00 96.94 86 ASP A CA 1
ATOM 666 C C . ASP A 1 86 ? -8.342 -0.667 19.234 1.00 96.94 86 ASP A C 1
ATOM 668 O O . ASP A 1 86 ? -9.227 -1.101 19.975 1.00 96.94 86 ASP A O 1
ATOM 672 N N . TYR A 1 87 ? -8.483 -0.651 17.903 1.00 97.12 87 TYR A N 1
ATOM 673 C CA . TYR A 1 87 ? -9.627 -1.233 17.206 1.00 97.12 87 TYR A CA 1
ATOM 674 C C . TYR A 1 87 ? -9.755 -2.736 17.478 1.00 97.12 87 TYR A C 1
ATOM 676 O O . TYR A 1 87 ? -10.832 -3.185 17.874 1.00 97.12 87 TYR A O 1
ATOM 684 N N . CYS A 1 88 ? -8.668 -3.500 17.314 1.00 95.44 88 CYS A N 1
ATOM 685 C CA . CYS A 1 88 ? -8.648 -4.947 17.557 1.00 95.44 88 CYS A CA 1
ATOM 686 C C . CYS A 1 88 ? -8.928 -5.294 19.026 1.00 95.44 88 CYS A C 1
ATOM 688 O O . CYS A 1 88 ? -9.567 -6.303 19.316 1.00 95.44 88 CYS A O 1
ATOM 690 N N . GLN A 1 89 ? -8.464 -4.456 19.954 1.00 93.81 89 GLN A N 1
ATOM 691 C CA . GLN A 1 89 ? -8.651 -4.629 21.397 1.00 93.81 89 GLN A CA 1
ATOM 692 C C . GLN A 1 89 ? -10.007 -4.105 21.900 1.00 93.81 89 GLN A C 1
ATOM 694 O O . GLN A 1 89 ? -10.352 -4.317 23.061 1.00 93.81 89 GLN A O 1
ATOM 699 N N . GLY A 1 90 ? -10.788 -3.436 21.044 1.00 94.19 90 GLY A N 1
ATOM 700 C CA . GLY A 1 90 ? -12.082 -2.860 21.411 1.00 94.19 90 GLY A CA 1
ATOM 701 C C . GLY A 1 90 ? -11.985 -1.657 22.357 1.00 94.19 90 GLY A C 1
ATOM 702 O O . GLY A 1 90 ? -12.918 -1.410 23.115 1.00 94.19 90 GLY A O 1
ATOM 703 N N . LEU A 1 91 ? -10.869 -0.922 22.329 1.00 96.62 91 LEU A N 1
ATOM 704 C CA . LEU A 1 91 ? -10.595 0.219 23.216 1.00 96.62 91 LEU A CA 1
ATOM 705 C C . LEU A 1 91 ? -11.103 1.562 22.670 1.00 96.62 91 LEU A C 1
ATOM 707 O O . LEU A 1 91 ? -11.094 2.571 23.374 1.00 96.62 91 LEU A O 1
ATOM 711 N N . LEU A 1 92 ? -11.545 1.588 21.414 1.00 97.00 92 LEU A N 1
ATOM 712 C CA . LEU A 1 92 ? -12.027 2.795 20.751 1.00 97.00 92 LEU A CA 1
ATOM 713 C C . LEU A 1 92 ? -13.461 3.155 21.144 1.00 97.00 92 LEU A C 1
ATOM 715 O O . LEU A 1 92 ? -14.285 2.302 21.466 1.00 97.00 92 LEU A O 1
ATOM 719 N N . THR A 1 93 ? -13.797 4.440 21.025 1.00 97.56 93 THR A N 1
ATOM 720 C CA . THR A 1 93 ? -15.196 4.881 21.119 1.00 97.56 93 THR A CA 1
ATOM 721 C C . THR A 1 93 ? -16.035 4.300 19.968 1.00 97.56 93 THR A C 1
ATOM 723 O O . THR A 1 93 ? -15.496 4.065 18.880 1.00 97.56 93 THR A O 1
ATOM 726 N N . PRO A 1 94 ? -17.367 4.157 20.123 1.00 96.62 94 PRO A N 1
ATOM 727 C CA . PRO A 1 94 ? -18.226 3.614 19.064 1.00 96.62 94 PRO A CA 1
ATOM 728 C C . PRO A 1 94 ? -18.090 4.339 17.712 1.00 96.62 94 PRO A C 1
ATOM 730 O O . PRO A 1 94 ? -18.101 3.708 16.656 1.00 96.62 94 PRO A O 1
ATOM 733 N N . ALA A 1 95 ? -17.901 5.664 17.727 1.00 96.69 95 ALA A N 1
ATOM 734 C CA . ALA A 1 95 ? -17.720 6.465 16.515 1.00 96.69 95 ALA A CA 1
ATOM 735 C C . ALA A 1 95 ? -16.381 6.183 15.805 1.00 96.69 95 ALA A C 1
ATOM 737 O O . ALA A 1 95 ? -16.333 6.045 14.579 1.00 96.69 95 ALA A O 1
ATOM 738 N N . GLN A 1 96 ? -15.290 6.060 16.565 1.00 96.38 96 GLN A N 1
ATOM 739 C CA . GLN A 1 96 ? -13.975 5.698 16.024 1.00 96.38 96 GLN A CA 1
ATOM 740 C C . GLN A 1 96 ? -13.984 4.271 15.471 1.00 96.38 96 GLN A C 1
ATOM 742 O O . GLN A 1 96 ? -13.447 4.019 14.393 1.00 96.38 96 GLN A O 1
ATOM 747 N N . GLN A 1 97 ? -14.660 3.355 16.162 1.00 97.31 97 GLN A N 1
ATOM 748 C CA . GLN A 1 97 ? -14.778 1.965 15.741 1.00 97.31 97 GLN A CA 1
ATOM 749 C C . GLN A 1 97 ? -15.536 1.840 14.413 1.00 97.31 97 GLN A C 1
ATOM 751 O O . GLN A 1 97 ? -15.071 1.147 13.510 1.00 97.31 97 GLN A O 1
ATOM 756 N N . ALA A 1 98 ? -16.635 2.583 14.244 1.00 96.81 98 ALA A N 1
ATOM 757 C CA . ALA A 1 98 ? -17.359 2.666 12.975 1.00 96.81 98 ALA A CA 1
ATOM 758 C C . ALA A 1 98 ? -16.502 3.262 11.843 1.00 96.81 98 ALA A C 1
ATOM 760 O O . ALA A 1 98 ? -16.539 2.774 10.714 1.00 96.81 98 ALA A O 1
ATOM 761 N N . THR A 1 99 ? -15.694 4.281 12.147 1.00 96.44 99 THR A N 1
ATOM 762 C CA . THR A 1 99 ? -14.803 4.931 11.170 1.00 96.44 99 THR A CA 1
ATOM 763 C C . THR A 1 99 ? -13.746 3.961 10.643 1.00 96.44 99 THR A C 1
ATOM 765 O O . THR A 1 99 ? -13.556 3.842 9.431 1.00 96.44 99 THR A O 1
ATOM 768 N N . ILE A 1 100 ? -13.084 3.225 11.539 1.00 96.56 100 ILE A N 1
ATOM 769 C CA . ILE A 1 100 ? -12.083 2.227 11.148 1.00 96.56 100 ILE A CA 1
ATOM 770 C C . ILE A 1 100 ? -12.753 1.056 10.434 1.00 96.56 100 ILE A C 1
ATOM 772 O O . ILE A 1 100 ? -12.289 0.672 9.365 1.00 96.56 100 ILE A O 1
ATOM 776 N N . ALA A 1 101 ? -13.883 0.549 10.937 1.00 96.56 101 ALA A N 1
ATOM 777 C CA . ALA A 1 101 ? -14.636 -0.507 10.262 1.00 96.56 101 ALA A CA 1
ATOM 778 C C . ALA A 1 101 ? -14.991 -0.120 8.816 1.00 96.56 101 ALA A C 1
ATOM 780 O O . ALA A 1 101 ? -14.813 -0.928 7.906 1.00 96.56 101 ALA A O 1
ATOM 781 N N . HIS A 1 102 ? -15.412 1.128 8.581 1.00 96.31 102 HIS A N 1
ATOM 782 C CA . HIS A 1 102 ? -15.656 1.642 7.236 1.00 96.31 102 HIS A CA 1
ATOM 783 C C . HIS A 1 102 ? -14.378 1.673 6.385 1.00 96.31 102 HIS A C 1
ATOM 785 O O . HIS A 1 102 ? -14.388 1.170 5.263 1.00 96.31 102 HIS A O 1
ATOM 791 N N . HIS A 1 103 ? -13.261 2.184 6.910 1.00 95.50 103 HIS A N 1
ATOM 792 C CA . HIS A 1 103 ? -11.977 2.175 6.199 1.00 95.50 103 HIS A CA 1
ATOM 793 C C . HIS A 1 103 ? -11.533 0.755 5.805 1.00 95.50 103 HIS A C 1
ATOM 795 O O . HIS A 1 103 ? -11.074 0.527 4.685 1.00 95.50 103 HIS A O 1
ATOM 801 N N . LEU A 1 104 ? -11.722 -0.228 6.689 1.00 95.44 104 LEU A N 1
ATOM 802 C CA . LEU A 1 104 ? -11.379 -1.626 6.419 1.00 95.44 104 LEU A CA 1
ATOM 803 C C . LEU A 1 104 ? -12.196 -2.225 5.267 1.00 95.44 104 LEU A C 1
ATOM 805 O O . LEU A 1 104 ? -11.745 -3.196 4.659 1.00 95.44 104 LEU A O 1
ATOM 809 N N . THR A 1 105 ? -13.355 -1.654 4.908 1.00 96.00 105 THR A N 1
ATOM 810 C CA . THR A 1 105 ? -14.127 -2.092 3.730 1.00 96.00 105 THR A CA 1
ATOM 811 C C . THR A 1 105 ? -13.444 -1.748 2.405 1.00 96.00 105 THR A C 1
ATOM 813 O O . THR A 1 105 ? -13.587 -2.511 1.450 1.00 96.00 105 THR A O 1
ATOM 816 N N . SER A 1 106 ? -12.661 -0.665 2.357 1.00 90.00 106 SER A N 1
ATOM 817 C CA . SER A 1 106 ? -12.061 -0.123 1.130 1.00 90.00 106 SER A CA 1
ATOM 818 C C . SER A 1 106 ? -10.539 -0.273 1.056 1.00 90.00 106 SER A C 1
ATOM 820 O O . SER A 1 106 ? -9.982 -0.242 -0.040 1.00 90.00 106 SER A O 1
ATOM 822 N N . CYS A 1 107 ? -9.856 -0.475 2.187 1.00 92.00 107 CYS A N 1
ATOM 823 C CA . CYS A 1 107 ? -8.401 -0.598 2.238 1.00 92.00 107 CYS A CA 1
ATOM 824 C C . CYS A 1 107 ? -7.946 -2.051 2.489 1.00 92.00 107 CYS A C 1
ATOM 826 O O . CYS A 1 107 ? -8.042 -2.536 3.622 1.00 92.00 107 CYS A O 1
ATOM 828 N N . PRO A 1 108 ? -7.391 -2.755 1.479 1.00 87.00 108 PRO A N 1
ATOM 829 C CA . PRO A 1 108 ? -6.900 -4.123 1.659 1.00 87.00 108 PRO A CA 1
ATOM 830 C C . PRO A 1 108 ? -5.660 -4.198 2.563 1.00 87.00 108 PRO A C 1
ATOM 832 O O . PRO A 1 108 ? -5.489 -5.180 3.279 1.00 87.00 108 PRO A O 1
ATOM 835 N N . TYR A 1 109 ? -4.824 -3.153 2.589 1.00 90.38 109 TYR A N 1
ATOM 836 C CA . TYR A 1 109 ? -3.618 -3.116 3.423 1.00 90.38 109 TYR A CA 1
ATOM 837 C C . TYR A 1 109 ? -3.957 -3.100 4.917 1.00 90.38 109 TYR A C 1
ATOM 839 O O . TYR A 1 109 ? -3.467 -3.943 5.664 1.00 90.38 109 TYR A O 1
ATOM 847 N N . CYS A 1 110 ? -4.842 -2.201 5.355 1.00 94.25 110 CYS A N 1
ATOM 848 C CA . CYS A 1 110 ? -5.261 -2.152 6.757 1.00 94.25 110 CYS A CA 1
ATOM 849 C C . CYS A 1 110 ? -6.063 -3.389 7.163 1.00 94.25 110 CYS A C 1
ATOM 851 O O . CYS A 1 110 ? -5.936 -3.835 8.297 1.00 94.25 110 CYS A O 1
ATOM 853 N N . ARG A 1 111 ? -6.834 -3.985 6.241 1.00 94.44 111 ARG A N 1
ATOM 854 C CA . ARG A 1 111 ? -7.493 -5.272 6.491 1.00 94.44 111 ARG A CA 1
ATOM 855 C C . ARG A 1 111 ? -6.475 -6.372 6.779 1.00 94.44 111 ARG A C 1
ATOM 857 O O . ARG A 1 111 ? -6.571 -7.009 7.817 1.00 94.44 111 ARG A O 1
ATOM 864 N N . SER A 1 112 ? -5.459 -6.512 5.927 1.00 92.06 112 SER A N 1
ATOM 865 C CA . SER A 1 112 ? -4.398 -7.503 6.139 1.00 92.06 112 SER A CA 1
ATOM 866 C C . SER A 1 112 ? -3.623 -7.284 7.443 1.00 92.06 112 SER A C 1
ATOM 868 O O . SER A 1 112 ? -3.234 -8.243 8.099 1.00 92.06 112 SER A O 1
ATOM 870 N N . GLU A 1 113 ? -3.426 -6.031 7.857 1.00 94.62 113 GLU A N 1
ATOM 871 C CA . GLU A 1 113 ? -2.779 -5.714 9.132 1.00 94.62 113 GLU A CA 1
ATOM 872 C C . GLU A 1 113 ? -3.659 -6.067 10.327 1.00 94.62 113 GLU A C 1
ATOM 874 O O . GLU A 1 113 ? -3.161 -6.657 11.276 1.00 94.62 113 GLU A O 1
ATOM 879 N N . VAL A 1 114 ? -4.958 -5.764 10.280 1.00 95.56 114 VAL A N 1
ATOM 880 C CA . VAL A 1 114 ? -5.909 -6.194 11.315 1.00 95.56 114 VAL A CA 1
ATOM 881 C C . VAL A 1 114 ? -5.949 -7.717 11.409 1.00 95.56 114 VAL A C 1
ATOM 883 O O . VAL A 1 114 ? -5.872 -8.247 12.512 1.00 95.56 114 VAL A O 1
ATOM 886 N N . ASP A 1 115 ? -5.974 -8.427 10.279 1.00 94.06 115 ASP A N 1
ATOM 887 C CA . ASP A 1 115 ? -5.927 -9.892 10.267 1.00 94.06 115 ASP A CA 1
ATOM 888 C C . ASP A 1 115 ? -4.656 -10.418 10.955 1.00 94.06 115 ASP A C 1
ATOM 890 O O . ASP A 1 115 ? -4.724 -11.371 11.727 1.00 94.06 115 ASP A O 1
ATOM 894 N N . LEU A 1 116 ? -3.502 -9.778 10.729 1.00 91.00 116 LEU A N 1
ATOM 895 C CA . LEU A 1 116 ? -2.243 -10.107 11.408 1.00 91.00 116 LEU A CA 1
ATOM 896 C C . LEU A 1 116 ? -2.272 -9.764 12.905 1.00 91.00 116 LEU A C 1
ATOM 898 O O . LEU A 1 116 ? -1.806 -10.555 13.717 1.00 91.00 116 LEU A O 1
ATOM 902 N N . LEU A 1 117 ? -2.825 -8.612 13.287 1.00 92.19 117 LEU A N 1
ATOM 903 C CA . LEU A 1 117 ? -2.942 -8.191 14.688 1.00 92.19 117 LEU A CA 1
ATOM 904 C C . LEU A 1 117 ? -3.913 -9.079 15.479 1.00 92.19 117 LEU A C 1
ATOM 906 O O . LEU A 1 117 ? -3.737 -9.274 16.681 1.00 92.19 117 LEU A O 1
ATOM 910 N N . MET A 1 118 ? -4.934 -9.623 14.814 1.00 89.31 118 MET A N 1
ATOM 911 C CA . MET A 1 118 ? -5.916 -10.531 15.406 1.00 89.31 118 MET A CA 1
ATOM 912 C C . MET A 1 118 ? -5.477 -12.001 15.384 1.00 89.31 118 MET A C 1
ATOM 914 O O . MET A 1 118 ? -6.074 -12.819 16.090 1.00 89.31 118 MET A O 1
ATOM 918 N N . GLN A 1 119 ? -4.443 -12.359 14.615 1.00 84.44 119 GLN A N 1
ATOM 919 C CA . GLN A 1 119 ? -3.838 -13.688 14.676 1.00 84.44 119 GLN A CA 1
ATOM 920 C C . GLN A 1 119 ? -3.194 -13.893 16.052 1.00 84.44 119 GLN A C 1
ATOM 922 O O . GLN A 1 119 ? -2.091 -13.432 16.333 1.00 84.44 119 GLN A O 1
ATOM 927 N N . ARG A 1 120 ? -3.888 -14.6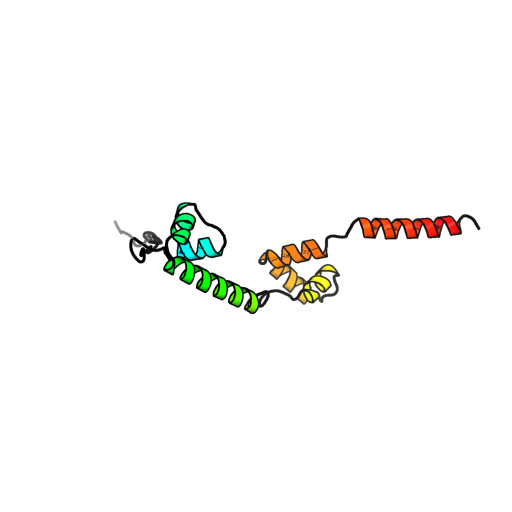23 16.931 1.00 63.91 120 ARG A N 1
ATOM 928 C CA . ARG A 1 120 ? -3.289 -15.146 18.164 1.00 63.91 120 ARG A CA 1
ATOM 929 C C . ARG A 1 120 ? -2.277 -16.225 17.810 1.00 63.91 120 ARG A C 1
ATOM 931 O O . ARG A 1 120 ? -2.619 -17.187 17.124 1.00 63.91 120 ARG A O 1
ATOM 938 N N . ASP A 1 121 ? -1.058 -16.091 18.325 1.00 63.94 121 ASP A N 1
ATOM 939 C CA . ASP A 1 121 ? -0.060 -17.153 18.243 1.00 63.94 121 ASP A CA 1
ATOM 940 C C . ASP A 1 121 ? -0.507 -18.341 19.127 1.00 63.94 121 ASP A C 1
ATOM 942 O O . ASP A 1 121 ? -0.603 -18.201 20.355 1.00 63.94 121 ASP A O 1
ATOM 946 N N . PRO A 1 122 ? -0.777 -19.523 18.543 1.00 61.50 122 PRO A N 1
ATOM 947 C CA . PRO A 1 122 ? -1.228 -20.694 19.290 1.00 61.50 122 PRO A CA 1
ATOM 948 C C . PRO A 1 122 ? -0.192 -21.203 20.306 1.00 61.50 122 PRO A C 1
ATOM 950 O O . PRO A 1 122 ? -0.551 -21.939 21.230 1.00 61.50 122 PRO A O 1
ATOM 953 N N . LEU A 1 123 ? 1.086 -20.835 20.168 1.00 63.16 123 LEU A N 1
ATOM 954 C CA . LEU A 1 123 ? 2.121 -21.185 21.141 1.00 63.16 123 LEU A CA 1
ATOM 955 C C . LEU A 1 123 ? 1.967 -20.394 22.442 1.00 63.16 123 LEU A C 1
ATOM 957 O O . LEU A 1 123 ? 2.143 -20.968 23.518 1.00 63.16 123 LEU A O 1
ATOM 961 N N . ILE A 1 124 ? 1.573 -19.121 22.360 1.00 67.12 124 ILE A N 1
ATOM 962 C CA . ILE A 1 124 ? 1.320 -18.281 23.540 1.00 67.12 124 ILE A CA 1
ATOM 963 C C . ILE A 1 124 ? 0.141 -18.853 24.334 1.00 67.12 124 ILE A C 1
ATOM 965 O O . ILE A 1 124 ? 0.235 -19.021 25.550 1.00 67.12 124 ILE A O 1
ATOM 969 N N . ASP A 1 125 ? -0.927 -19.263 23.649 1.00 63.94 125 ASP A N 1
ATOM 970 C CA . ASP A 1 125 ? -2.089 -19.882 24.292 1.00 63.94 125 ASP A CA 1
ATOM 971 C C . ASP A 1 125 ? -1.739 -21.205 24.989 1.00 63.94 125 ASP A C 1
ATOM 973 O O . ASP A 1 125 ? -2.202 -21.461 26.102 1.00 63.94 125 ASP A O 1
ATOM 977 N N . ARG A 1 126 ? -0.872 -22.032 24.387 1.00 62.88 126 ARG A N 1
ATOM 978 C CA . ARG A 1 126 ? -0.400 -23.284 25.004 1.00 62.88 126 ARG A CA 1
ATOM 979 C C . ARG A 1 126 ? 0.472 -23.054 26.239 1.00 62.88 126 ARG A C 1
ATOM 981 O O . ARG A 1 126 ? 0.295 -23.771 27.221 1.00 62.88 126 ARG A O 1
ATOM 988 N N . LEU A 1 127 ? 1.369 -22.066 26.211 1.00 70.56 127 LEU A N 1
ATOM 989 C CA . LEU A 1 127 ? 2.235 -21.710 27.347 1.00 70.56 127 LEU A CA 1
ATOM 990 C C . LEU A 1 127 ? 1.436 -21.141 28.533 1.00 70.56 127 LEU A C 1
ATOM 992 O O . LEU A 1 127 ? 1.715 -21.439 29.699 1.00 70.56 127 LEU A O 1
ATOM 996 N N . LEU A 1 128 ? 0.406 -20.342 28.247 1.00 67.88 128 LEU A N 1
ATOM 997 C CA . LEU A 1 128 ? -0.510 -19.838 29.273 1.00 67.88 128 LEU A CA 1
ATOM 998 C C . LEU A 1 128 ? -1.379 -20.962 29.859 1.00 67.88 128 LEU A C 1
ATOM 1000 O O . LEU A 1 128 ? -1.657 -20.970 31.058 1.00 67.88 128 LEU A O 1
ATOM 1004 N N . LEU A 1 129 ? -1.777 -21.950 29.051 1.00 64.50 129 LEU A N 1
ATOM 1005 C CA . LEU A 1 129 ? -2.560 -23.088 29.535 1.00 64.50 129 LEU A CA 1
ATOM 1006 C C . LEU A 1 129 ? -1.727 -24.057 30.392 1.00 64.50 129 LEU A C 1
ATOM 1008 O O . LEU A 1 129 ? -2.225 -24.532 31.413 1.00 64.50 129 LEU A O 1
ATOM 1012 N N . SER A 1 130 ? -0.469 -24.328 30.025 1.00 63.62 130 SER A N 1
ATOM 1013 C CA . SER A 1 130 ? 0.417 -25.206 30.806 1.00 63.62 130 SER A CA 1
ATOM 1014 C C . SER A 1 130 ? 0.705 -24.627 32.192 1.00 63.62 130 SER A C 1
ATOM 1016 O O . SER A 1 130 ? 0.507 -25.304 33.195 1.00 63.62 130 SER A O 1
ATOM 1018 N N . SER A 1 131 ? 1.031 -23.335 32.267 1.00 66.31 131 SER A N 1
ATOM 1019 C CA . SER A 1 131 ? 1.278 -22.644 33.541 1.00 66.31 131 SER A CA 1
ATOM 1020 C C . SER A 1 131 ? 0.045 -22.597 34.461 1.00 66.31 131 SER A C 1
ATOM 1022 O O . SER A 1 131 ? 0.172 -22.724 35.682 1.00 66.31 131 SER A O 1
ATOM 1024 N N . LEU A 1 132 ? -1.166 -22.489 33.900 1.00 64.50 132 LEU A N 1
ATOM 1025 C CA . LEU A 1 132 ? -2.419 -22.584 34.663 1.00 64.50 132 LEU A CA 1
ATOM 1026 C C . LEU A 1 132 ? -2.702 -23.996 35.198 1.00 64.50 132 LEU A C 1
ATOM 1028 O O . LEU A 1 132 ? -3.311 -24.128 36.263 1.00 64.50 132 LEU A O 1
ATOM 1032 N N . LEU A 1 133 ? -2.298 -25.043 34.477 1.00 61.97 133 LEU A N 1
ATOM 1033 C CA . LEU A 1 133 ? -2.457 -26.432 34.914 1.00 61.97 133 LEU A CA 1
ATOM 1034 C C . LEU A 1 133 ? -1.422 -26.796 35.986 1.00 61.97 133 LEU A C 1
ATOM 1036 O O . LEU A 1 133 ? -1.803 -27.359 37.014 1.00 61.97 133 LEU A O 1
ATOM 1040 N N . ASP A 1 134 ? -0.169 -26.371 35.823 1.00 62.59 134 ASP A N 1
ATOM 1041 C CA . ASP A 1 134 ? 0.907 -26.596 36.797 1.00 62.59 134 ASP A CA 1
ATOM 1042 C C . ASP A 1 134 ? 0.582 -25.963 38.162 1.00 62.59 134 ASP A C 1
ATOM 1044 O O . ASP A 1 134 ? 0.733 -26.590 39.214 1.00 62.59 134 ASP A O 1
ATOM 1048 N N . GLY A 1 135 ? 0.018 -24.749 38.162 1.00 58.41 135 GLY A N 1
ATOM 1049 C CA . GLY A 1 135 ? -0.429 -24.080 39.388 1.00 58.41 135 GLY A CA 1
ATOM 1050 C C . GLY A 1 135 ? -1.625 -24.752 40.082 1.00 58.41 135 GLY A C 1
ATOM 1051 O O . GLY A 1 135 ? -1.773 -24.642 41.302 1.00 58.41 135 GLY A O 1
ATOM 1052 N N . ARG A 1 136 ? -2.485 -25.467 39.340 1.00 58.31 136 ARG A N 1
ATOM 1053 C CA . ARG A 1 136 ? -3.609 -26.228 39.917 1.00 58.31 136 ARG A CA 1
ATOM 1054 C C . ARG A 1 136 ? -3.141 -27.551 40.512 1.00 58.31 136 ARG A C 1
ATOM 1056 O O . ARG A 1 136 ? -3.569 -27.877 41.615 1.00 58.31 136 ARG A O 1
ATOM 1063 N N . VAL A 1 137 ? -2.240 -28.274 39.846 1.00 55.72 137 VAL A N 1
ATOM 1064 C CA . VAL A 1 137 ? -1.708 -29.560 40.338 1.00 55.72 137 VAL A CA 1
ATOM 1065 C C . VAL A 1 137 ? -0.999 -29.390 41.687 1.00 55.72 137 VAL A C 1
ATOM 1067 O O . VAL A 1 137 ? -1.227 -30.179 42.601 1.00 55.72 137 VAL A O 1
ATOM 1070 N N . LEU A 1 138 ? -0.242 -28.304 41.877 1.00 52.84 138 LEU A N 1
ATOM 1071 C CA . LEU A 1 138 ? 0.426 -28.010 43.154 1.00 52.84 138 LEU A CA 1
ATOM 1072 C C . LEU A 1 138 ? -0.536 -27.651 44.303 1.00 52.84 138 LEU A C 1
ATOM 1074 O O . LEU A 1 138 ? -0.170 -27.782 45.469 1.00 52.84 138 LEU A O 1
ATOM 1078 N N . ARG A 1 139 ? -1.767 -27.209 44.004 1.00 53.12 139 ARG A N 1
ATOM 1079 C CA . ARG A 1 139 ? -2.802 -26.913 45.014 1.00 53.12 139 ARG A CA 1
ATOM 1080 C C . ARG A 1 139 ? -3.598 -28.140 45.459 1.00 53.12 139 ARG A C 1
ATOM 1082 O O . ARG A 1 139 ? -4.144 -28.106 46.552 1.00 53.12 139 ARG A O 1
ATOM 1089 N N . PHE A 1 140 ? -3.667 -29.191 44.642 1.00 48.91 140 PHE A N 1
ATOM 1090 C CA . PHE A 1 140 ? -4.371 -30.439 44.975 1.00 48.91 140 PHE A CA 1
ATOM 1091 C C . PHE A 1 140 ? -3.501 -31.462 45.722 1.00 48.91 140 PHE A C 1
ATOM 1093 O O . PHE A 1 140 ? -4.022 -32.458 46.210 1.00 48.91 140 PHE A O 1
ATOM 1100 N N . LEU A 1 141 ? -2.191 -31.223 45.825 1.00 50.62 141 LEU A N 1
ATOM 1101 C CA . LEU A 1 141 ? -1.232 -32.089 46.521 1.00 50.62 141 LEU A CA 1
ATOM 1102 C C . LEU A 1 141 ? -0.873 -31.588 47.934 1.00 50.62 141 LEU A C 1
ATOM 1104 O O . LEU A 1 141 ? 0.166 -31.978 48.467 1.00 50.62 141 LEU A O 1
ATOM 1108 N N . ARG A 1 142 ? -1.690 -30.711 48.530 1.00 44.09 142 ARG A N 1
ATOM 1109 C CA . ARG A 1 142 ? -1.442 -30.121 49.851 1.00 44.09 142 ARG A CA 1
ATOM 1110 C C . ARG A 1 142 ? -2.564 -30.413 50.834 1.00 44.09 142 ARG A C 1
ATOM 1112 O O . ARG A 1 142 ? -3.736 -30.286 50.424 1.00 44.09 142 ARG A O 1
#

Secondary structure (DSSP, 8-state):
----------------------S-TTS--HHHHHHHHHT---HHHHHHHHH-HHHHHHHHHHHHHHHHHHHHHTTTTSPPHHH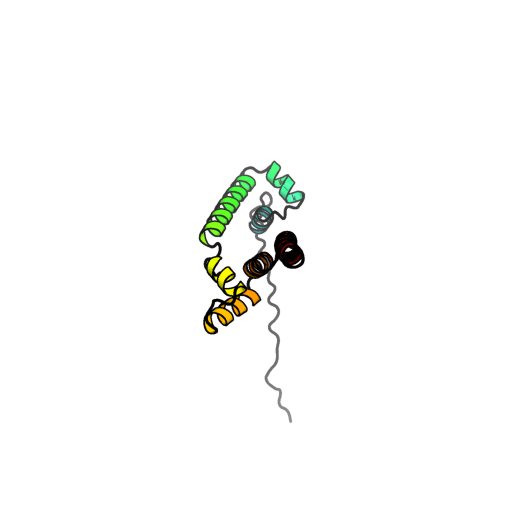HHHHHHT-S-HHHHHHHHHHHHH-HHHHHHHHHHH---HHHHHHHHHHHHHHHHHHHT-

Organism: Chloroflexus aurantiacus (strain ATCC 29366 / DSM 635 / J-10-fl) (NCBI:txid324602)

Sequence (142 aa):
MCADQSAGTIWRRAGMENDQRSDGAGHLSGLELVAAVDGELDEATAQHLHHCDLCRQRLVTLRNLQQALRRRLYRVLCPSTDQLIDYCQGLLTPAQQATIAHHLTSCPYCRSEVDLLMQRDPLIDRLLLSSLLDGRVLRFLR

Radius of gyration: 28.92 Å; chains: 1; bounding box: 74×45×88 Å

pLDDT: mean 77.99, std 22.2, range [29.59, 97.56]

Foldseek 3Di:
DDDDDDDDDDPPDPPPPVPPPVPDPQEDDPVQLVCVLVVNDDPVSVVSCVPDPVSVVVSVVVNVVVVVCCVVVVQPVHDDLVLLLCLLVVVDDPVSVVVNVVVCVPDVVSVVSNVVSNDDDVVVVVVVVVVVVVVVVVVVVD